Protein AF-P22867-F1 (afdb_monomer_lite)

pLDDT: mean 80.29, std 20.43, range [36.72, 98.44]

Structure (mmCIF, N/CA/C/O backbone):
data_AF-P22867-F1
#
_entry.id   AF-P22867-F1
#
loop_
_atom_site.group_PDB
_atom_site.id
_atom_site.type_symbol
_atom_site.label_atom_id
_atom_site.label_alt_id
_atom_site.label_comp_id
_atom_site.label_asym_id
_atom_site.label_entity_id
_atom_site.label_seq_id
_atom_site.pdbx_PDB_ins_code
_atom_site.Cartn_x
_atom_site.Cartn_y
_atom_site.Cartn_z
_atom_site.occupancy
_atom_site.B_iso_or_equiv
_atom_site.auth_seq_id
_atom_site.auth_comp_id
_atom_site.auth_asym_id
_atom_site.auth_atom_id
_atom_site.pdbx_PDB_model_num
ATOM 1 N N . MET A 1 1 ? -8.503 -13.157 -47.120 1.00 51.03 1 MET A N 1
ATOM 2 C CA . MET A 1 1 ? -9.250 -13.473 -45.890 1.00 51.03 1 MET A CA 1
ATOM 3 C C . MET A 1 1 ? -8.466 -14.582 -45.209 1.00 51.03 1 MET A C 1
ATOM 5 O O . MET A 1 1 ? -8.549 -15.716 -45.646 1.00 51.03 1 MET A O 1
ATOM 9 N N . VAL A 1 2 ? -7.555 -14.233 -44.301 1.00 47.50 2 VAL A N 1
ATOM 10 C CA . VAL A 1 2 ? -6.828 -15.224 -43.493 1.00 47.50 2 VAL A CA 1
ATOM 11 C C . VAL A 1 2 ? -7.615 -15.352 -42.201 1.00 47.50 2 VAL A C 1
ATOM 13 O O . VAL A 1 2 ? -7.573 -14.454 -41.365 1.00 47.50 2 VAL A O 1
ATOM 16 N N . GLU A 1 3 ? -8.408 -16.414 -42.094 1.00 47.44 3 GLU A N 1
ATOM 17 C CA . GLU A 1 3 ? -8.980 -16.836 -40.821 1.00 47.44 3 GLU A CA 1
ATOM 18 C C . GLU A 1 3 ? -7.817 -17.301 -39.948 1.00 47.44 3 GLU A C 1
ATOM 20 O O . GLU A 1 3 ? -7.289 -18.401 -40.109 1.00 47.44 3 GLU A O 1
ATOM 25 N N . SER A 1 4 ? -7.357 -16.426 -39.054 1.00 57.97 4 SER A N 1
ATOM 26 C CA . SER A 1 4 ? -6.497 -16.849 -37.961 1.00 57.97 4 SER A CA 1
ATOM 27 C C . SER A 1 4 ? -7.346 -17.730 -37.053 1.00 57.97 4 SER A C 1
ATOM 29 O O . SER A 1 4 ? -8.138 -17.229 -36.253 1.00 57.97 4 SER A O 1
ATOM 31 N N . ALA A 1 5 ? -7.223 -19.043 -37.223 1.00 54.38 5 ALA A N 1
ATOM 32 C CA . ALA A 1 5 ? -7.777 -20.008 -36.296 1.00 54.38 5 ALA A CA 1
ATOM 33 C C . ALA A 1 5 ? -7.202 -19.703 -34.907 1.00 54.38 5 ALA A C 1
ATOM 35 O O . ALA A 1 5 ? -6.014 -19.908 -34.657 1.00 54.38 5 ALA A O 1
ATOM 36 N N . PHE A 1 6 ? -8.038 -19.156 -34.025 1.00 56.09 6 PHE A N 1
ATOM 37 C CA . PHE A 1 6 ? -7.765 -19.088 -32.598 1.00 56.09 6 PHE A CA 1
ATOM 38 C C . PHE A 1 6 ? -7.650 -20.535 -32.124 1.00 56.09 6 PHE A C 1
ATOM 40 O O . PHE A 1 6 ? -8.662 -21.204 -31.927 1.00 56.09 6 PHE A O 1
ATOM 47 N N . GLN A 1 7 ? -6.427 -21.063 -32.061 1.00 57.62 7 GLN A N 1
ATOM 48 C CA . GLN A 1 7 ? -6.216 -22.374 -31.470 1.00 57.62 7 GLN A CA 1
ATOM 49 C C . GLN A 1 7 ? -6.523 -22.234 -29.977 1.00 57.62 7 GLN A C 1
ATOM 51 O O . GLN A 1 7 ? -5.859 -21.436 -29.310 1.00 57.62 7 GLN A O 1
ATOM 56 N N . PRO A 1 8 ? -7.542 -22.934 -29.448 1.00 48.91 8 PRO A N 1
ATOM 57 C CA . PRO A 1 8 ? -7.759 -22.952 -28.016 1.00 48.91 8 PRO A CA 1
ATOM 58 C C . PRO A 1 8 ? -6.512 -23.556 -27.373 1.00 48.91 8 PRO A C 1
ATOM 60 O O . PRO A 1 8 ? -6.012 -24.590 -27.820 1.00 48.91 8 PRO A O 1
ATOM 63 N N . PHE A 1 9 ? -5.987 -22.855 -26.372 1.00 49.31 9 PHE A N 1
ATOM 64 C CA . PHE A 1 9 ? -4.809 -23.251 -25.615 1.00 49.31 9 PHE A CA 1
ATOM 65 C C . PHE A 1 9 ? -5.045 -24.669 -25.077 1.00 49.31 9 PHE A C 1
ATOM 67 O O . PHE A 1 9 ? -5.890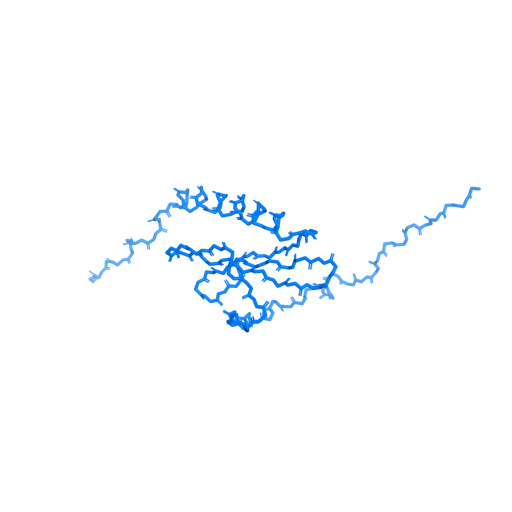 -24.864 -24.209 1.00 49.31 9 PHE A O 1
ATOM 74 N N . SER A 1 10 ? -4.350 -25.666 -25.627 1.00 59.62 10 SER A N 1
ATOM 75 C CA . SER A 1 10 ? -4.470 -27.074 -25.228 1.00 59.62 10 SER A CA 1
ATOM 76 C C . SER A 1 10 ? -3.683 -27.373 -23.948 1.00 59.62 10 SER A C 1
ATOM 78 O O . SER A 1 10 ? -3.096 -28.444 -23.832 1.00 59.62 10 SER A O 1
ATOM 80 N N . GLY A 1 11 ? -3.588 -26.398 -23.043 1.00 56.12 11 GLY A N 1
ATOM 81 C CA . GLY A 1 11 ? -3.030 -26.621 -21.716 1.00 56.12 11 GLY A CA 1
ATOM 82 C C . GLY A 1 11 ? -4.094 -27.309 -20.879 1.00 56.12 11 GLY A C 1
ATOM 83 O O . GLY A 1 11 ? -5.228 -26.821 -20.821 1.00 56.12 11 GLY A O 1
ATOM 84 N N . ASP A 1 12 ? -3.748 -28.445 -20.282 1.00 60.88 12 ASP A N 1
ATOM 85 C CA . ASP A 1 12 ? -4.619 -29.136 -19.342 1.00 60.88 12 ASP A CA 1
ATOM 86 C C . ASP A 1 12 ? -5.044 -28.145 -18.253 1.00 60.88 12 ASP A C 1
ATOM 88 O O . ASP A 1 12 ? -4.230 -27.370 -17.748 1.00 60.88 12 ASP A O 1
ATOM 92 N N . ALA A 1 13 ? -6.332 -28.124 -17.901 1.00 60.94 13 ALA A N 1
ATOM 93 C CA . ALA A 1 13 ? -6.846 -27.217 -16.870 1.00 60.94 13 ALA A CA 1
ATOM 94 C C . ALA A 1 13 ? -6.061 -27.353 -15.551 1.00 60.94 13 ALA A C 1
ATOM 96 O O . ALA A 1 13 ? -5.909 -26.370 -14.831 1.00 60.94 13 ALA A O 1
ATOM 97 N N . ASP A 1 14 ? -5.502 -28.541 -15.303 1.00 58.75 14 ASP A N 1
ATOM 98 C CA . ASP A 1 14 ? -4.661 -28.876 -14.156 1.00 58.75 14 ASP A CA 1
ATOM 99 C C . ASP A 1 14 ? -3.272 -28.206 -14.182 1.00 58.75 14 ASP A C 1
ATOM 101 O O . ASP A 1 14 ? -2.708 -27.976 -13.116 1.00 58.75 14 ASP A O 1
ATOM 105 N N . GLU A 1 15 ? -2.729 -27.810 -15.346 1.00 56.66 15 GLU A N 1
ATOM 106 C CA . GLU A 1 15 ? -1.455 -27.063 -15.421 1.00 56.66 15 GLU A CA 1
ATOM 107 C C . GLU A 1 15 ? -1.579 -25.627 -14.889 1.00 56.66 15 GLU A C 1
ATOM 109 O O . GLU A 1 15 ? -0.578 -25.011 -14.523 1.00 56.66 15 GLU A O 1
ATOM 114 N N . TRP A 1 16 ? -2.799 -25.085 -14.816 1.00 60.94 16 TRP A N 1
ATOM 115 C CA . TRP A 1 16 ? -3.048 -23.721 -14.338 1.00 60.94 16 TRP A CA 1
ATOM 116 C C . TRP A 1 16 ? -3.329 -23.638 -12.837 1.00 60.94 16 TRP A C 1
ATOM 118 O O . TRP A 1 16 ? -3.348 -22.539 -12.280 1.00 60.94 16 TRP A O 1
ATOM 128 N N . PHE A 1 17 ? -3.528 -24.774 -12.168 1.00 59.25 17 PHE A N 1
ATOM 129 C CA . PHE A 1 17 ? -3.702 -24.824 -10.721 1.00 59.25 17 PHE A CA 1
ATOM 130 C C . PHE A 1 17 ? -2.340 -24.962 -10.039 1.00 59.25 17 PHE A C 1
ATOM 132 O O . PHE A 1 17 ? -2.003 -25.999 -9.474 1.00 59.25 17 PHE A O 1
ATOM 139 N N . GLU A 1 18 ? -1.544 -23.891 -10.058 1.00 60.91 18 GLU A N 1
ATOM 140 C CA . GLU A 1 18 ? -0.473 -23.768 -9.070 1.00 60.91 18 GLU A CA 1
ATOM 141 C C . GLU A 1 18 ? -1.159 -23.678 -7.697 1.00 60.91 18 GLU A C 1
ATOM 143 O O . GLU A 1 18 ? -1.904 -22.730 -7.429 1.00 60.91 18 GLU A O 1
ATOM 148 N N . GLU A 1 19 ? -0.976 -24.694 -6.842 1.00 64.75 19 GLU A N 1
ATOM 149 C CA . GLU A 1 19 ? -1.449 -24.626 -5.459 1.00 64.75 19 GLU A CA 1
ATOM 150 C C . GLU A 1 19 ? -0.951 -23.307 -4.853 1.00 64.75 19 GLU A C 1
ATOM 152 O O . GLU A 1 19 ? 0.233 -22.979 -5.012 1.00 64.75 19 GLU A O 1
ATOM 157 N N . PRO A 1 20 ? -1.813 -22.515 -4.185 1.00 60.75 20 PRO A N 1
ATOM 158 C CA . PRO A 1 20 ? -1.379 -21.256 -3.613 1.00 60.75 20 PRO A CA 1
ATOM 159 C C . PRO A 1 20 ? -0.273 -21.573 -2.616 1.00 60.75 20 PRO A C 1
ATOM 161 O O . PRO A 1 20 ? -0.536 -22.130 -1.546 1.00 60.75 20 PRO A O 1
ATOM 164 N N . ARG A 1 21 ? 0.976 -21.241 -2.980 1.00 61.25 21 ARG A N 1
ATOM 165 C CA . ARG A 1 21 ? 2.111 -21.365 -2.066 1.00 61.25 21 ARG A CA 1
ATOM 166 C C . ARG A 1 21 ? 1.677 -20.766 -0.732 1.00 61.25 21 ARG A C 1
ATOM 168 O O . ARG A 1 21 ? 1.096 -19.675 -0.761 1.00 61.25 21 ARG A O 1
ATOM 175 N N . PRO A 1 22 ? 1.933 -21.436 0.409 1.00 59.44 22 PRO A N 1
ATOM 176 C CA . PRO A 1 22 ? 1.631 -20.858 1.708 1.00 59.44 22 PRO A CA 1
ATOM 177 C C . PRO A 1 22 ? 2.261 -19.470 1.728 1.00 59.44 22 PRO A C 1
ATOM 179 O O . PRO A 1 22 ? 3.483 -19.342 1.624 1.00 59.44 22 PRO A O 1
ATOM 182 N N . GLN A 1 23 ? 1.414 -18.436 1.710 1.00 65.75 23 GLN A N 1
ATOM 183 C CA . GLN A 1 23 ? 1.888 -17.075 1.518 1.00 65.75 23 GLN A CA 1
ATOM 184 C C . GLN A 1 23 ? 2.756 -16.750 2.725 1.00 65.75 23 GLN A C 1
ATOM 186 O O . GLN A 1 23 ? 2.260 -16.684 3.852 1.00 65.75 23 GLN A O 1
ATOM 191 N N . ALA A 1 24 ? 4.063 -16.619 2.494 1.00 75.94 24 ALA A N 1
ATOM 192 C CA . ALA A 1 24 ? 4.971 -16.118 3.507 1.00 75.94 24 ALA A CA 1
ATOM 193 C C . ALA A 1 24 ? 4.415 -14.789 4.031 1.00 75.94 24 ALA A C 1
ATOM 195 O O . ALA A 1 24 ? 3.853 -14.006 3.258 1.00 75.94 24 ALA A O 1
ATOM 196 N N . GLY A 1 25 ? 4.557 -14.554 5.337 1.00 88.00 25 GLY A N 1
ATOM 197 C CA . GLY A 1 25 ? 4.141 -13.292 5.933 1.00 88.00 25 GLY A CA 1
ATOM 198 C C . GLY A 1 25 ? 4.750 -12.116 5.169 1.00 88.00 25 GLY A C 1
ATOM 199 O O . GLY A 1 25 ? 5.923 -12.137 4.784 1.00 88.00 25 GLY A O 1
ATOM 200 N N . PHE A 1 26 ? 3.941 -11.102 4.908 1.00 92.31 26 PHE A N 1
ATOM 201 C CA . PHE A 1 26 ? 4.386 -9.853 4.335 1.00 92.31 26 PHE A CA 1
ATOM 202 C C . PHE A 1 26 ? 5.023 -8.993 5.419 1.00 92.31 26 PHE A C 1
ATOM 204 O O . PHE A 1 26 ? 4.346 -8.442 6.289 1.00 92.31 26 PHE A O 1
ATOM 211 N N . PHE A 1 27 ? 6.336 -8.827 5.297 1.00 91.44 27 PHE A N 1
ATOM 212 C CA . PHE A 1 27 ? 7.126 -7.902 6.093 1.00 91.44 27 PHE A CA 1
ATOM 213 C C . PHE A 1 27 ? 7.697 -6.831 5.155 1.00 91.44 27 PHE A C 1
ATOM 215 O O . PHE A 1 27 ? 8.553 -7.152 4.324 1.00 91.44 27 PHE A O 1
ATOM 222 N N . PRO A 1 28 ? 7.229 -5.572 5.228 1.00 90.31 28 PRO A N 1
ATOM 223 C CA . PRO A 1 28 ? 7.726 -4.519 4.351 1.00 90.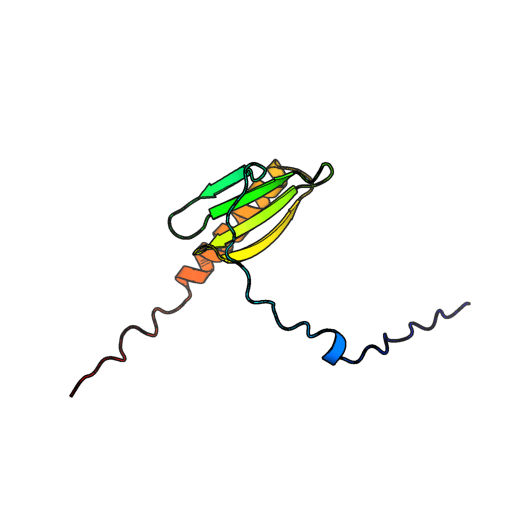31 28 PRO A CA 1
ATOM 224 C C . PRO A 1 28 ? 9.217 -4.267 4.617 1.00 90.31 28 PRO A C 1
ATOM 226 O O . PRO A 1 28 ? 9.620 -3.978 5.743 1.00 90.31 28 PRO A O 1
ATOM 229 N N . SER A 1 29 ? 10.039 -4.368 3.570 1.00 91.75 29 SER A N 1
ATOM 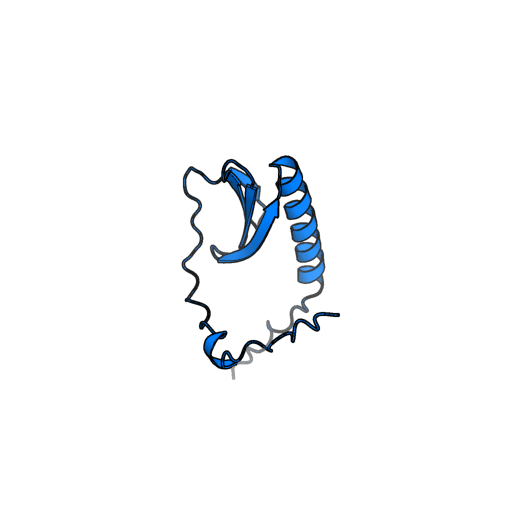230 C CA . SER A 1 29 ? 11.429 -3.896 3.578 1.00 91.75 29 SER A CA 1
ATOM 231 C C . SER A 1 29 ? 11.506 -2.369 3.413 1.00 91.75 29 SER A C 1
ATOM 233 O O . SER A 1 29 ? 10.489 -1.705 3.219 1.00 91.75 29 SER A O 1
ATOM 235 N N . ALA A 1 30 ? 12.716 -1.802 3.457 1.00 91.25 30 ALA A N 1
ATOM 236 C CA . ALA A 1 30 ? 12.943 -0.353 3.381 1.00 91.25 30 ALA A CA 1
ATOM 237 C C . ALA A 1 30 ? 12.410 0.324 2.099 1.00 91.25 30 ALA A C 1
ATOM 239 O O . ALA A 1 30 ? 12.126 1.518 2.127 1.00 91.25 30 ALA A O 1
ATOM 240 N N . ASP A 1 31 ? 12.232 -0.423 1.005 1.00 94.81 31 ASP A N 1
ATOM 241 C CA . ASP A 1 31 ? 11.740 0.116 -0.276 1.00 94.81 31 ASP A CA 1
ATOM 242 C C . ASP A 1 31 ? 10.211 0.291 -0.316 1.00 94.81 31 ASP A C 1
ATOM 244 O O . ASP A 1 31 ? 9.656 0.733 -1.324 1.00 94.81 31 ASP A O 1
ATOM 248 N N . TRP A 1 32 ? 9.503 -0.130 0.734 1.00 97.19 32 TRP A N 1
ATOM 249 C CA . TRP A 1 32 ? 8.053 -0.011 0.816 1.00 97.19 32 TRP A CA 1
ATOM 250 C C . TRP A 1 32 ? 7.652 1.275 1.538 1.00 97.19 32 TRP A C 1
ATOM 252 O O . TRP A 1 32 ? 7.921 1.473 2.722 1.00 97.19 32 TRP A O 1
ATOM 262 N N . HIS A 1 33 ? 6.912 2.123 0.835 1.00 96.31 33 HIS A N 1
ATOM 263 C CA . HIS A 1 33 ? 6.289 3.321 1.371 1.00 96.31 33 HIS A CA 1
ATOM 264 C C . HIS A 1 33 ? 4.963 2.971 2.037 1.00 96.31 33 HIS A C 1
ATOM 266 O O . HIS A 1 33 ? 4.073 2.406 1.402 1.00 96.31 33 HIS A O 1
ATOM 272 N N . LEU A 1 34 ? 4.791 3.347 3.303 1.00 97.62 34 LEU A N 1
ATOM 273 C CA . LEU A 1 34 ? 3.493 3.249 3.963 1.00 97.62 34 LEU A CA 1
ATOM 274 C C . LEU A 1 34 ? 2.532 4.284 3.360 1.00 97.62 34 LEU A C 1
ATOM 276 O O . LEU A 1 34 ? 2.779 5.485 3.454 1.00 97.62 34 LEU A O 1
ATOM 280 N N . LEU A 1 35 ? 1.430 3.822 2.770 1.00 97.31 35 LEU A N 1
ATOM 281 C CA . LEU A 1 35 ? 0.383 4.691 2.225 1.00 97.31 35 LEU A CA 1
ATOM 282 C C . LEU A 1 35 ? -0.694 5.006 3.263 1.00 97.31 35 LEU A C 1
ATOM 284 O O . LEU A 1 35 ? -1.150 6.142 3.366 1.00 97.31 35 LEU A O 1
ATOM 288 N N . LYS A 1 36 ? -1.133 3.985 4.007 1.00 95.25 36 LYS A N 1
ATOM 289 C CA . LYS A 1 36 ? -2.191 4.095 5.017 1.00 95.25 36 LYS A CA 1
ATOM 290 C C . LYS A 1 36 ? -2.074 2.958 6.027 1.00 95.25 36 LYS A C 1
ATOM 292 O O . LYS A 1 36 ? -1.663 1.859 5.669 1.00 95.25 36 LYS A O 1
ATOM 297 N N . ARG A 1 37 ? -2.454 3.207 7.278 1.00 94.62 37 ARG A N 1
ATOM 298 C CA . ARG A 1 37 ? -2.578 2.184 8.321 1.00 94.62 37 ARG A CA 1
ATOM 299 C C . ARG A 1 37 ? -3.750 2.518 9.230 1.00 94.62 37 ARG A C 1
ATOM 301 O O . ARG A 1 37 ? -3.882 3.669 9.637 1.00 94.62 37 ARG A O 1
ATOM 308 N N . ASP A 1 38 ? -4.557 1.518 9.541 1.00 91.94 38 ASP A N 1
ATOM 309 C CA . ASP A 1 38 ? -5.560 1.546 10.601 1.00 91.94 38 ASP A CA 1
ATOM 310 C C . ASP A 1 38 ? -5.382 0.327 11.530 1.00 91.94 38 ASP A C 1
ATOM 312 O O . ASP A 1 38 ? -4.312 -0.291 11.556 1.00 91.94 38 ASP A O 1
ATOM 316 N N . GLU A 1 39 ? -6.390 0.030 12.352 1.00 90.94 39 GLU A N 1
ATOM 317 C CA . GLU A 1 39 ? -6.357 -1.071 13.322 1.00 90.94 39 GLU A CA 1
ATOM 318 C C . GLU A 1 39 ? -6.350 -2.461 12.667 1.00 90.94 39 GLU A C 1
ATOM 320 O O . GLU A 1 39 ? -5.844 -3.410 13.259 1.00 90.94 39 GLU A O 1
ATOM 325 N N . THR A 1 40 ? -6.898 -2.591 11.456 1.00 94.00 40 THR A N 1
ATOM 326 C CA . THR A 1 40 ? -7.096 -3.878 10.768 1.00 94.00 40 THR A CA 1
ATOM 327 C C . THR A 1 40 ? -6.183 -4.025 9.553 1.00 94.00 40 THR A C 1
ATOM 329 O O . THR A 1 40 ? -5.640 -5.103 9.305 1.00 94.00 40 THR A O 1
ATOM 332 N N . TYR A 1 41 ? -5.993 -2.943 8.801 1.00 96.56 41 TYR A N 1
ATOM 333 C CA . TYR A 1 41 ? -5.322 -2.932 7.513 1.00 96.56 41 TYR A CA 1
ATOM 334 C C . TYR A 1 41 ? -4.119 -1.989 7.502 1.00 96.56 41 TYR A C 1
ATOM 336 O O . TYR A 1 41 ? -4.144 -0.868 8.013 1.00 96.56 41 TYR A O 1
ATOM 344 N N . ALA A 1 42 ? -3.062 -2.419 6.823 1.00 97.06 42 ALA A N 1
ATOM 345 C CA . ALA A 1 42 ? -1.947 -1.572 6.430 1.00 97.06 42 ALA A CA 1
ATOM 346 C C . ALA A 1 42 ? -1.756 -1.664 4.917 1.00 97.06 42 ALA A C 1
ATOM 348 O O . ALA A 1 42 ? -1.828 -2.744 4.341 1.00 97.06 42 ALA A O 1
ATOM 349 N N . ALA A 1 43 ? -1.514 -0.535 4.266 1.00 98.12 43 ALA A N 1
ATOM 350 C CA . ALA A 1 43 ? -1.280 -0.470 2.837 1.00 98.12 43 ALA A CA 1
ATOM 351 C C . ALA A 1 43 ? 0.096 0.118 2.550 1.00 98.12 43 ALA A C 1
ATOM 353 O O . ALA A 1 43 ? 0.456 1.175 3.076 1.00 98.12 43 ALA A O 1
ATOM 354 N N . TYR A 1 44 ? 0.835 -0.556 1.680 1.00 98.44 44 TYR A N 1
ATOM 355 C CA . TYR A 1 44 ? 2.190 -0.193 1.295 1.00 98.44 44 TYR A CA 1
ATOM 356 C C . TYR A 1 44 ? 2.285 -0.073 -0.217 1.00 98.44 44 TYR A C 1
ATOM 358 O O . TYR A 1 44 ? 1.560 -0.762 -0.934 1.00 98.44 44 TYR A O 1
ATOM 366 N N . ALA A 1 45 ? 3.196 0.760 -0.708 1.00 98.25 45 ALA A N 1
ATOM 367 C CA . ALA A 1 45 ? 3.539 0.806 -2.117 1.00 98.25 45 ALA A CA 1
ATOM 368 C C . ALA A 1 45 ? 5.046 0.831 -2.344 1.00 98.25 45 ALA A C 1
ATOM 370 O O . ALA A 1 45 ? 5.788 1.413 -1.561 1.00 98.25 45 ALA A O 1
ATOM 371 N N . LYS A 1 46 ? 5.484 0.197 -3.424 1.00 98.12 46 LYS A N 1
ATOM 372 C CA . LYS A 1 46 ? 6.872 0.145 -3.863 1.00 98.12 46 LYS A CA 1
ATOM 373 C C . LYS A 1 46 ? 6.973 0.751 -5.256 1.00 98.12 46 LYS A C 1
ATOM 375 O O . LYS A 1 46 ? 6.168 0.418 -6.132 1.00 98.12 46 LYS A O 1
ATOM 380 N N . ASP A 1 47 ? 7.961 1.618 -5.431 1.00 97.69 47 ASP A N 1
ATOM 381 C CA . ASP A 1 47 ? 8.334 2.139 -6.739 1.00 97.69 47 ASP A CA 1
ATOM 382 C C . ASP A 1 47 ? 9.018 1.032 -7.556 1.00 97.69 47 ASP A C 1
ATOM 384 O O . ASP A 1 47 ? 9.926 0.353 -7.068 1.00 97.69 47 ASP A O 1
ATOM 388 N N . LEU A 1 48 ? 8.528 0.813 -8.773 1.00 96.69 48 LEU A N 1
ATOM 389 C CA . LEU A 1 48 ? 9.091 -0.103 -9.766 1.00 96.69 48 LEU A CA 1
ATOM 390 C C . LEU A 1 48 ? 9.649 0.673 -10.974 1.00 96.69 48 LEU A C 1
ATOM 392 O O . LEU A 1 48 ? 9.664 0.145 -12.082 1.00 96.69 48 LEU A O 1
ATOM 396 N N . ASP A 1 49 ? 10.043 1.933 -10.775 1.00 94.69 49 ASP A N 1
ATOM 397 C CA . ASP A 1 49 ? 10.572 2.912 -11.739 1.00 94.69 49 ASP A CA 1
ATOM 398 C C . ASP A 1 49 ? 9.554 3.444 -12.761 1.00 94.69 49 ASP A C 1
ATOM 400 O O . ASP A 1 49 ? 9.500 4.642 -13.036 1.00 94.69 49 ASP A O 1
ATOM 404 N N . PHE A 1 50 ? 8.734 2.572 -13.349 1.00 94.50 50 PHE A N 1
ATOM 405 C CA . PHE A 1 50 ? 7.730 2.946 -14.358 1.00 94.50 50 PHE A CA 1
ATOM 406 C C . PHE A 1 50 ? 6.290 2.868 -13.841 1.00 94.50 50 PHE A C 1
ATOM 408 O O . PHE A 1 50 ? 5.353 3.304 -14.513 1.00 94.50 50 PHE A O 1
ATOM 415 N N . MET A 1 51 ? 6.100 2.275 -12.664 1.00 97.56 51 MET A N 1
ATOM 416 C CA . MET A 1 51 ? 4.804 2.084 -12.032 1.00 97.56 51 MET A CA 1
ATOM 417 C C . MET A 1 51 ? 4.966 1.835 -10.534 1.00 97.56 51 MET A C 1
ATOM 419 O O . MET A 1 51 ? 6.052 1.551 -10.042 1.00 97.56 51 MET A O 1
ATOM 423 N N . TRP A 1 52 ? 3.850 1.870 -9.821 1.00 98.12 52 TRP A N 1
ATOM 424 C CA . TRP A 1 52 ? 3.781 1.627 -8.390 1.00 98.12 52 TRP A CA 1
ATOM 425 C C . TRP A 1 52 ? 3.007 0.347 -8.122 1.00 98.12 52 TRP A C 1
ATOM 427 O O . TRP A 1 52 ? 1.827 0.252 -8.471 1.00 98.12 52 TRP A O 1
ATOM 437 N N . ARG A 1 53 ? 3.652 -0.624 -7.473 1.00 98.12 53 ARG A N 1
ATOM 438 C CA . ARG A 1 53 ? 2.956 -1.781 -6.900 1.00 98.12 53 ARG A CA 1
ATOM 439 C C . ARG A 1 53 ? 2.466 -1.405 -5.518 1.00 98.12 53 ARG A C 1
ATOM 441 O O . ARG A 1 53 ? 3.256 -0.928 -4.712 1.00 98.12 53 ARG A O 1
ATOM 448 N N . TRP A 1 54 ? 1.204 -1.669 -5.220 1.00 98.19 54 TRP A N 1
ATOM 449 C CA . TRP A 1 54 ? 0.656 -1.523 -3.879 1.00 98.19 54 TRP A CA 1
ATOM 450 C C . TRP A 1 54 ? 0.105 -2.850 -3.365 1.00 98.19 54 TRP A C 1
ATOM 452 O O . TRP A 1 54 ? -0.356 -3.699 -4.128 1.00 98.19 54 TRP A O 1
ATOM 462 N N . VAL A 1 55 ? 0.171 -3.026 -2.050 1.00 97.94 55 VAL A N 1
ATOM 463 C CA . VAL A 1 55 ? -0.372 -4.181 -1.333 1.00 97.94 55 VAL A CA 1
ATOM 464 C C . VAL A 1 55 ? -1.152 -3.697 -0.122 1.00 97.94 55 VAL A C 1
ATOM 466 O O . VAL A 1 55 ? -0.768 -2.720 0.523 1.00 97.94 55 VAL A O 1
ATOM 469 N N . ILE A 1 56 ? -2.245 -4.382 0.185 1.00 97.56 56 ILE A N 1
ATOM 470 C CA . ILE A 1 56 ? -3.016 -4.229 1.415 1.00 97.56 56 ILE A CA 1
ATOM 471 C C . ILE A 1 56 ? -2.797 -5.490 2.236 1.00 97.56 56 ILE A C 1
ATOM 473 O O . ILE A 1 56 ? -2.913 -6.606 1.730 1.00 97.56 56 ILE A O 1
ATOM 477 N N . VAL A 1 57 ? -2.470 -5.291 3.504 1.00 96.50 57 VAL A N 1
ATOM 478 C CA . VAL A 1 57 ? -2.020 -6.317 4.432 1.00 96.50 57 VAL A CA 1
ATOM 479 C C . VAL A 1 57 ? -2.940 -6.322 5.642 1.00 96.50 57 VAL A C 1
ATOM 481 O O . VAL A 1 57 ? -3.216 -5.264 6.208 1.00 96.50 57 VAL A O 1
ATOM 484 N N . ARG A 1 58 ? -3.372 -7.511 6.057 1.00 94.81 58 ARG A N 1
ATOM 485 C CA . ARG A 1 58 ? -4.066 -7.771 7.321 1.00 94.81 58 ARG A CA 1
ATOM 486 C C . ARG A 1 58 ? -3.366 -8.933 8.011 1.00 94.81 58 ARG A C 1
ATOM 488 O O . ARG A 1 58 ? -3.145 -9.953 7.371 1.00 94.81 58 ARG A O 1
ATOM 495 N N . GLU A 1 59 ? -3.018 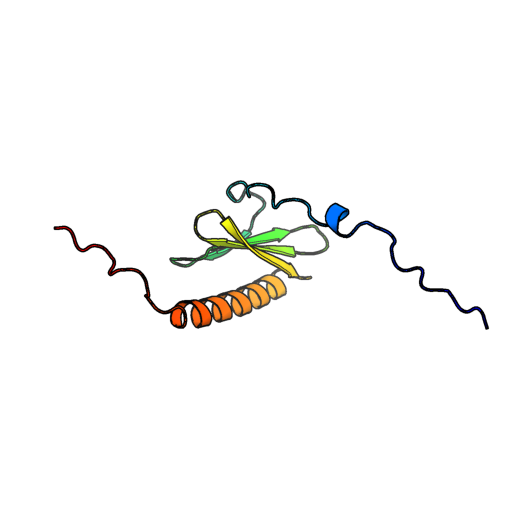-8.780 9.289 1.00 92.81 59 GLU A N 1
ATOM 496 C CA . GLU A 1 59 ? -2.343 -9.837 10.071 1.00 92.81 59 GLU A CA 1
ATOM 497 C C . GLU A 1 59 ? -1.117 -10.419 9.337 1.00 92.81 59 GLU A C 1
ATOM 499 O O . GLU A 1 59 ? -0.976 -11.628 9.187 1.00 92.81 59 GLU A O 1
ATOM 504 N N . GLU A 1 60 ? -0.261 -9.537 8.804 1.00 92.25 60 GLU A N 1
ATOM 505 C CA . GLU A 1 60 ? 0.939 -9.914 8.035 1.00 92.25 60 GLU A CA 1
ATOM 506 C C . GLU A 1 60 ? 0.643 -10.720 6.757 1.00 92.25 60 GLU A C 1
ATOM 508 O O . GLU A 1 60 ? 1.550 -11.283 6.161 1.00 92.25 60 GLU A O 1
ATOM 513 N N . ARG A 1 61 ? -0.601 -10.775 6.275 1.00 94.44 61 ARG A N 1
ATOM 514 C CA . ARG A 1 61 ? -0.961 -11.426 5.008 1.00 94.44 61 ARG A CA 1
ATOM 515 C C . ARG A 1 61 ? -1.425 -10.404 3.991 1.00 94.44 61 ARG A C 1
ATOM 517 O O . ARG A 1 61 ? -2.209 -9.516 4.322 1.00 94.44 61 ARG A O 1
ATOM 524 N N . ILE A 1 62 ? -0.974 -10.543 2.746 1.00 94.69 62 ILE A N 1
ATOM 525 C CA . ILE A 1 62 ? -1.494 -9.740 1.637 1.00 94.69 62 ILE A CA 1
ATOM 526 C C . ILE A 1 62 ? -2.930 -10.196 1.368 1.00 94.69 62 ILE A C 1
ATOM 528 O O . ILE A 1 62 ? -3.167 -11.355 1.040 1.00 94.69 62 ILE A O 1
ATOM 532 N N . VAL A 1 63 ? -3.887 -9.282 1.512 1.00 95.00 63 VAL A N 1
ATOM 533 C CA . VAL A 1 63 ? -5.309 -9.535 1.219 1.00 95.00 63 VAL A CA 1
ATOM 534 C C . VAL A 1 63 ? -5.727 -8.985 -0.138 1.00 95.00 63 VAL A C 1
ATOM 536 O O . VAL A 1 63 ? -6.691 -9.457 -0.727 1.00 95.00 63 VAL A O 1
ATOM 539 N N . GLN A 1 64 ? -5.002 -7.990 -0.642 1.00 95.94 64 GLN A N 1
ATOM 540 C CA . GLN A 1 64 ? -5.190 -7.453 -1.979 1.00 95.94 64 GLN A CA 1
ATOM 541 C C . GLN A 1 64 ? -3.878 -6.859 -2.464 1.00 95.94 64 GLN A C 1
ATOM 543 O O . GLN A 1 64 ? -3.141 -6.233 -1.704 1.00 95.94 64 GLN A O 1
ATOM 548 N N . GLU A 1 65 ? -3.630 -6.988 -3.756 1.00 96.69 65 GLU A N 1
ATOM 549 C CA . GLU A 1 65 ? -2.551 -6.293 -4.434 1.00 96.69 65 GLU A CA 1
ATOM 550 C C . GLU A 1 65 ? -3.048 -5.625 -5.708 1.00 96.69 65 GLU A C 1
ATOM 552 O O . GLU A 1 65 ? -4.127 -5.932 -6.227 1.00 96.69 65 GLU A O 1
ATOM 557 N N . GLY A 1 66 ? -2.246 -4.694 -6.201 1.00 97.62 66 GLY A N 1
ATOM 558 C CA . GLY A 1 66 ? -2.477 -4.073 -7.482 1.00 97.62 66 GLY A CA 1
ATOM 559 C C . GLY A 1 66 ? -1.381 -3.092 -7.843 1.00 97.62 66 GLY A C 1
ATOM 560 O O . GLY A 1 66 ? -0.326 -3.010 -7.211 1.00 97.62 66 GLY A O 1
ATOM 561 N N . CYS A 1 67 ? -1.653 -2.356 -8.907 1.00 97.69 67 CYS A N 1
ATOM 562 C CA . CYS A 1 67 ? -0.674 -1.536 -9.584 1.00 97.69 67 CYS A CA 1
ATOM 563 C C . CYS A 1 67 ? -1.305 -0.220 -10.033 1.00 97.69 67 CYS A C 1
ATOM 565 O O . CYS A 1 67 ? -2.445 -0.211 -10.493 1.00 97.69 67 CYS A O 1
ATOM 567 N N . SER A 1 68 ? -0.565 0.884 -9.935 1.00 98.38 68 SER A N 1
ATOM 568 C CA . SER A 1 68 ? -0.976 2.177 -10.497 1.00 98.38 68 SER A CA 1
ATOM 569 C C . SER A 1 68 ? 0.198 2.885 -11.165 1.00 98.38 68 SER A C 1
ATOM 571 O O . SER A 1 68 ? 1.350 2.632 -10.837 1.00 98.38 68 SER A O 1
ATOM 573 N N . ILE A 1 69 ? -0.084 3.807 -12.087 1.00 97.94 69 ILE A N 1
ATOM 574 C CA . ILE A 1 69 ? 0.965 4.537 -12.820 1.00 97.94 69 ILE A CA 1
ATOM 575 C C . ILE A 1 69 ? 1.695 5.564 -11.942 1.00 97.94 69 ILE A C 1
ATOM 577 O O . ILE A 1 69 ? 2.875 5.818 -12.146 1.00 97.94 69 ILE A O 1
ATOM 581 N N . SER A 1 70 ? 1.028 6.141 -10.941 1.00 97.88 70 SER A N 1
ATOM 582 C CA . SER A 1 70 ? 1.638 7.109 -10.023 1.00 97.88 70 SER A CA 1
ATOM 583 C C . SER A 1 70 ? 1.380 6.757 -8.561 1.00 97.88 70 SER A C 1
ATOM 585 O O . SER A 1 70 ? 0.407 6.066 -8.232 1.00 97.88 70 SER A O 1
ATOM 587 N N . LEU A 1 71 ? 2.217 7.292 -7.668 1.00 98.00 71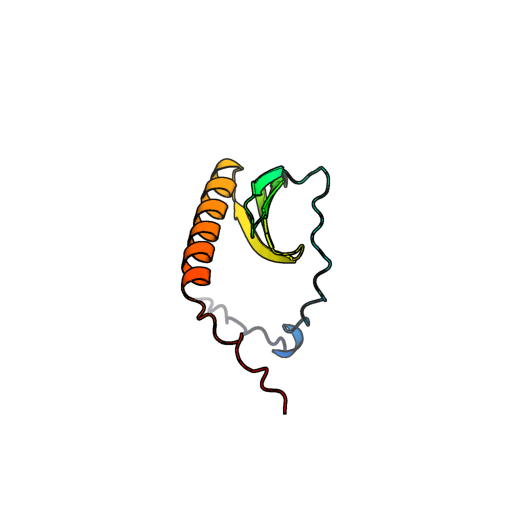 LEU A N 1
ATOM 588 C CA . LEU A 1 71 ? 2.012 7.209 -6.221 1.00 98.00 71 LEU A CA 1
ATOM 589 C C . LEU A 1 71 ? 0.640 7.772 -5.816 1.00 98.00 71 LEU A C 1
ATOM 591 O O . LEU A 1 71 ? -0.091 7.145 -5.054 1.00 98.00 71 LEU A O 1
ATOM 595 N N . GLU A 1 72 ? 0.242 8.911 -6.387 1.00 98.25 72 GLU A N 1
ATOM 596 C CA . GLU A 1 72 ? -1.073 9.510 -6.132 1.00 98.25 72 GLU A CA 1
ATOM 597 C C . GLU A 1 72 ? -2.220 8.580 -6.556 1.00 98.25 72 GLU A C 1
ATOM 599 O O . GLU A 1 72 ? -3.176 8.380 -5.802 1.00 98.25 72 GLU A O 1
ATOM 604 N N . SER A 1 73 ? -2.113 7.960 -7.736 1.00 98.19 73 SER A N 1
ATOM 605 C CA . SER A 1 73 ? -3.110 6.993 -8.208 1.00 98.19 73 SER A CA 1
ATOM 606 C C . SER A 1 73 ? -3.173 5.770 -7.292 1.00 98.19 73 SER A C 1
ATOM 608 O O . SER A 1 73 ? -4.265 5.286 -7.002 1.00 98.19 73 SER A O 1
ATOM 610 N N . SER A 1 74 ? -2.027 5.328 -6.764 1.00 98.31 74 SER A N 1
ATOM 611 C CA . SER A 1 74 ? -1.953 4.233 -5.788 1.00 98.31 74 SER A CA 1
ATOM 612 C C . SER A 1 74 ? -2.684 4.571 -4.495 1.00 98.31 74 SER A C 1
ATOM 614 O O . SER A 1 74 ? -3.473 3.763 -4.016 1.00 98.31 74 SER A O 1
ATOM 616 N N . ILE A 1 75 ? -2.501 5.782 -3.961 1.00 98.25 75 ILE A N 1
ATOM 617 C CA . ILE A 1 75 ? -3.211 6.244 -2.758 1.00 98.25 75 ILE A CA 1
ATOM 618 C C . ILE A 1 75 ? -4.728 6.255 -2.991 1.00 98.25 75 ILE A C 1
ATOM 620 O O . ILE A 1 75 ? -5.490 5.792 -2.137 1.00 98.25 75 ILE A O 1
ATOM 624 N N . ARG A 1 76 ? -5.182 6.745 -4.153 1.00 98.38 76 ARG A N 1
ATOM 625 C CA . ARG A 1 76 ? -6.611 6.779 -4.514 1.00 98.38 76 ARG A CA 1
ATOM 626 C C . ARG A 1 76 ? -7.195 5.371 -4.672 1.00 98.38 76 ARG A C 1
ATOM 628 O O . ARG A 1 76 ? -8.258 5.100 -4.116 1.00 98.38 76 ARG A O 1
ATOM 635 N N . ALA A 1 77 ? -6.493 4.480 -5.373 1.00 98.06 77 ALA A N 1
ATOM 636 C CA . ALA A 1 77 ? -6.893 3.087 -5.565 1.00 98.06 77 ALA A CA 1
ATOM 637 C C . ALA A 1 77 ? -6.992 2.340 -4.227 1.00 98.06 77 ALA A C 1
ATOM 639 O O . ALA A 1 77 ? -8.041 1.786 -3.906 1.00 98.06 77 ALA A O 1
ATOM 640 N N . VAL A 1 78 ? -5.947 2.410 -3.399 1.00 98.12 78 VAL A N 1
ATOM 641 C CA . VAL A 1 78 ? -5.924 1.807 -2.058 1.00 98.12 78 VAL A CA 1
ATOM 642 C C . VAL A 1 78 ? -7.053 2.347 -1.184 1.00 98.12 78 VAL A C 1
ATOM 644 O O . VAL A 1 78 ? -7.734 1.576 -0.516 1.00 98.12 78 VAL A O 1
ATOM 647 N N . THR A 1 79 ? -7.299 3.659 -1.205 1.00 97.25 79 THR A N 1
ATOM 648 C CA . THR A 1 79 ? -8.406 4.263 -0.447 1.00 97.25 79 THR A CA 1
ATOM 649 C C . THR A 1 79 ? -9.755 3.705 -0.889 1.00 97.25 79 THR A C 1
ATOM 651 O O . THR A 1 79 ? -10.588 3.384 -0.044 1.00 97.25 79 THR A O 1
ATOM 654 N N . HIS A 1 80 ? -9.968 3.551 -2.197 1.00 96.81 80 HIS A N 1
ATOM 655 C CA . HIS A 1 80 ? -11.194 2.966 -2.728 1.00 96.81 80 HIS A CA 1
ATOM 656 C C . HIS A 1 80 ? -11.387 1.514 -2.263 1.00 96.81 80 HIS A C 1
ATOM 658 O O . HIS A 1 80 ? -12.461 1.167 -1.774 1.00 96.81 80 HIS A O 1
ATOM 664 N N . VAL A 1 81 ? -10.336 0.691 -2.336 1.00 96.75 81 VAL A N 1
ATOM 665 C CA . VAL A 1 81 ? -10.380 -0.714 -1.900 1.00 96.75 81 VAL A CA 1
ATOM 666 C C . VAL A 1 81 ? -10.610 -0.834 -0.391 1.00 96.75 81 VAL A C 1
ATOM 668 O O . VAL A 1 81 ? -11.448 -1.619 0.042 1.00 96.75 81 VAL A O 1
ATOM 671 N N . LEU A 1 82 ? -9.928 -0.029 0.426 1.00 95.50 82 LEU A N 1
ATOM 672 C CA . LEU A 1 82 ? -10.126 -0.046 1.878 1.00 95.50 82 LEU A CA 1
ATOM 673 C C . LEU A 1 82 ? -11.546 0.372 2.270 1.00 95.50 82 LEU A C 1
ATOM 675 O O . LEU A 1 82 ? -12.118 -0.203 3.192 1.00 95.50 82 LEU A O 1
ATOM 679 N N . ASN A 1 83 ? -12.147 1.328 1.555 1.00 94.50 83 ASN A N 1
ATOM 680 C CA . ASN A 1 83 ? -13.550 1.681 1.772 1.00 94.50 83 ASN A CA 1
ATOM 681 C C . ASN A 1 83 ? -14.479 0.500 1.448 1.00 94.50 83 ASN A C 1
ATOM 683 O O . ASN A 1 83 ? -15.423 0.250 2.194 1.00 94.50 83 ASN A O 1
ATOM 687 N N . TYR A 1 84 ? -14.196 -0.253 0.380 1.00 94.00 84 TYR A N 1
ATOM 688 C CA . TYR A 1 84 ? -14.936 -1.472 0.049 1.00 94.00 84 TYR A CA 1
ATOM 689 C C . TYR A 1 84 ? -14.802 -2.548 1.140 1.00 94.00 84 TYR A C 1
ATOM 691 O O . TYR A 1 84 ? -15.807 -3.134 1.549 1.00 94.00 84 TYR A O 1
ATOM 699 N N . PHE A 1 85 ? -13.595 -2.770 1.671 1.00 91.19 85 PHE A N 1
ATOM 700 C CA . PHE A 1 85 ? -13.398 -3.692 2.794 1.00 91.19 85 PHE A CA 1
ATOM 701 C C . PHE A 1 85 ? -14.128 -3.230 4.053 1.00 91.19 85 PHE A C 1
ATOM 703 O O . PHE A 1 85 ? -14.850 -4.024 4.645 1.00 91.19 85 PHE A O 1
ATOM 710 N N . GLY A 1 86 ? -14.058 -1.946 4.410 1.00 89.75 86 GLY A N 1
ATOM 711 C CA . GLY A 1 86 ? -14.805 -1.407 5.549 1.00 89.75 86 GLY A CA 1
ATOM 712 C C . GLY A 1 86 ? -16.320 -1.623 5.439 1.00 89.75 86 GLY A C 1
ATOM 713 O O . GLY A 1 86 ? -16.968 -1.939 6.434 1.00 89.75 86 GLY A O 1
ATOM 714 N N . MET A 1 87 ? -16.888 -1.512 4.233 1.00 84.88 87 MET A N 1
ATOM 715 C CA . MET A 1 87 ? -18.304 -1.823 3.980 1.00 84.88 87 MET A CA 1
ATOM 716 C 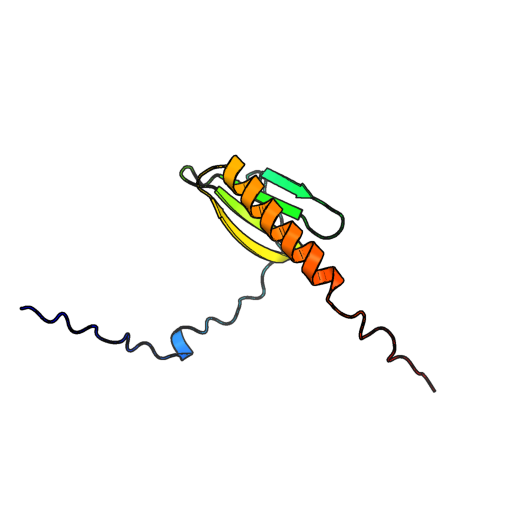C . MET A 1 87 ? -18.605 -3.327 4.053 1.00 84.88 87 MET A C 1
ATOM 718 O O . MET A 1 87 ? -19.683 -3.720 4.494 1.00 84.88 87 MET A O 1
ATOM 722 N N . THR A 1 88 ? -17.671 -4.169 3.607 1.00 82.31 88 THR A N 1
ATOM 723 C CA . THR A 1 88 ? -17.852 -5.628 3.552 1.00 82.31 88 THR A CA 1
ATOM 724 C C . THR A 1 88 ? -17.732 -6.268 4.935 1.00 82.31 88 THR A C 1
ATOM 726 O O . THR A 1 88 ? -18.538 -7.130 5.272 1.00 82.31 88 THR A O 1
ATOM 729 N N . GLU A 1 89 ? -16.803 -5.803 5.770 1.00 81.12 89 GLU A N 1
ATOM 730 C CA . GLU A 1 89 ? -16.630 -6.286 7.149 1.00 81.12 89 GLU A CA 1
ATOM 731 C C . GLU A 1 89 ? -17.845 -5.959 8.027 1.00 81.12 89 GLU A C 1
ATOM 733 O O . GLU A 1 89 ? -18.264 -6.774 8.840 1.00 81.12 89 GLU A O 1
ATOM 738 N N . GLN A 1 90 ? -18.495 -4.810 7.811 1.00 74.31 90 GLN A N 1
ATOM 739 C CA . GLN A 1 90 ? -19.762 -4.485 8.484 1.00 74.31 90 GLN A CA 1
ATOM 740 C C . GLN A 1 90 ? -20.911 -5.420 8.080 1.00 74.31 90 GLN A C 1
ATOM 742 O O . GLN A 1 90 ? -21.919 -5.497 8.782 1.00 74.31 90 GLN A O 1
ATOM 747 N N . ARG A 1 91 ? -20.784 -6.105 6.937 1.00 68.50 91 ARG A N 1
ATOM 748 C CA . ARG A 1 91 ? -21.798 -7.015 6.400 1.00 68.50 91 ARG A CA 1
ATOM 749 C C . ARG A 1 91 ? -21.547 -8.474 6.771 1.00 68.50 91 ARG A C 1
ATOM 751 O O . ARG A 1 91 ? -22.489 -9.260 6.680 1.00 68.50 91 ARG A O 1
ATOM 758 N N . ALA A 1 92 ? -20.333 -8.847 7.175 1.00 54.97 92 ALA A N 1
ATOM 759 C CA . ALA A 1 92 ? -20.073 -10.184 7.690 1.00 54.97 92 ALA A CA 1
ATOM 760 C C . ALA A 1 92 ? -20.883 -10.363 8.989 1.00 54.97 92 ALA A C 1
ATOM 762 O O . ALA A 1 92 ? -20.630 -9.645 9.961 1.00 54.97 92 ALA A O 1
ATOM 763 N N . PRO A 1 93 ? -21.894 -11.253 9.032 1.00 48.34 93 PRO A N 1
ATOM 764 C CA . PRO A 1 93 ? -22.595 -11.500 10.277 1.00 48.34 93 PRO A CA 1
ATOM 765 C C . PRO A 1 93 ? -21.585 -12.059 11.280 1.00 48.34 93 PRO A C 1
ATOM 767 O O . PRO A 1 93 ? -20.772 -12.919 10.945 1.00 48.34 93 PRO A O 1
ATOM 770 N N . ALA A 1 94 ? -21.645 -11.579 12.521 1.00 54.34 94 ALA A N 1
ATOM 771 C CA . ALA A 1 94 ? -20.913 -12.125 13.662 1.00 54.34 94 ALA A CA 1
ATOM 772 C C . ALA A 1 94 ? -21.421 -13.536 14.054 1.00 54.34 94 ALA A C 1
ATOM 774 O O . ALA A 1 94 ? -21.606 -13.843 15.230 1.00 54.34 94 ALA A O 1
ATOM 775 N N . GLU A 1 95 ? -21.681 -14.394 13.069 1.00 46.25 95 GLU A N 1
ATOM 776 C CA . GLU A 1 95 ? -22.065 -15.792 13.211 1.00 46.25 95 GLU A CA 1
ATOM 777 C C . GLU A 1 95 ? -20.799 -16.646 13.282 1.00 46.25 95 GLU A C 1
ATOM 779 O O . GLU A 1 95 ? -20.375 -17.233 12.296 1.00 46.25 95 GLU A O 1
ATOM 784 N N . ASP A 1 96 ? -20.156 -16.629 14.450 1.00 45.41 96 ASP A N 1
ATOM 785 C CA . ASP A 1 96 ? -19.709 -17.835 15.168 1.00 45.41 96 ASP A CA 1
ATOM 786 C C . ASP A 1 96 ? -18.982 -17.418 16.463 1.00 45.41 96 ASP A C 1
ATOM 788 O O . ASP A 1 96 ? -17.763 -17.500 16.606 1.00 45.41 96 ASP A O 1
ATOM 792 N N . ARG A 1 97 ? -19.731 -16.863 17.425 1.00 43.78 97 ARG A N 1
ATOM 793 C CA . ARG A 1 97 ? -19.261 -16.693 18.817 1.00 43.78 97 ARG A CA 1
ATOM 794 C C . ARG A 1 97 ? -20.152 -17.398 19.839 1.00 43.78 97 ARG A C 1
ATOM 796 O O . ARG A 1 97 ? -20.054 -17.131 21.032 1.00 43.78 97 ARG A O 1
ATOM 803 N N . THR A 1 98 ? -20.982 -18.340 19.396 1.00 44.41 98 THR A N 1
ATOM 804 C CA . THR A 1 98 ? -21.887 -19.085 20.284 1.00 44.41 98 THR A CA 1
ATOM 805 C C . THR A 1 98 ? -22.017 -20.534 19.833 1.00 44.41 98 THR A C 1
ATOM 807 O O . THR A 1 98 ? -23.056 -20.974 19.361 1.00 44.41 98 THR A O 1
ATOM 810 N N . GLY A 1 99 ? -20.929 -21.283 20.004 1.00 39.06 99 GLY A N 1
ATOM 811 C CA . GLY A 1 99 ? -20.913 -22.746 19.933 1.00 39.06 99 GLY A CA 1
ATOM 812 C C . GLY A 1 99 ? -20.200 -23.401 21.118 1.00 39.06 99 GLY A C 1
ATOM 813 O O . GLY A 1 99 ? -19.916 -24.590 21.085 1.00 39.06 99 GLY A O 1
ATOM 814 N N . GLY A 1 100 ? -19.886 -22.636 22.166 1.00 36.72 100 GLY A N 1
ATOM 815 C CA . GLY A 1 100 ? -19.454 -23.173 23.450 1.00 36.72 100 GLY A CA 1
ATOM 816 C C . GLY A 1 100 ? -20.660 -23.385 24.355 1.00 36.72 100 GLY A C 1
ATOM 817 O O . GLY A 1 100 ? -21.047 -22.468 25.071 1.00 36.72 100 GLY A O 1
ATOM 818 N N . VAL A 1 101 ? -21.243 -24.582 24.348 1.00 44.47 101 VAL A N 1
ATOM 819 C CA . VAL A 1 101 ? -22.030 -25.067 25.490 1.00 44.47 101 VAL A CA 1
ATOM 820 C C . VAL A 1 101 ? -21.366 -26.346 25.970 1.00 44.47 101 VAL A C 1
ATOM 822 O O . VAL A 1 101 ? -21.530 -27.420 25.402 1.00 44.47 101 VAL A O 1
ATOM 825 N N . GLN A 1 102 ? -20.542 -26.169 26.998 1.00 38.91 102 GLN A N 1
ATOM 826 C CA . GLN A 1 102 ? -20.091 -27.230 27.881 1.00 38.91 102 GLN A CA 1
ATOM 827 C C . GLN A 1 102 ? -21.305 -27.733 28.669 1.00 38.91 102 GLN A C 1
ATOM 829 O O . GLN A 1 102 ? -21.981 -26.913 29.286 1.00 38.91 102 GLN A O 1
ATOM 834 N N . HIS A 1 103 ? -21.569 -29.040 28.640 1.00 52.84 103 HIS A N 1
ATOM 835 C CA . HIS A 1 103 ? -21.884 -29.869 29.810 1.00 52.84 103 HIS A CA 1
ATOM 836 C C . HIS A 1 103 ? -21.949 -31.346 29.418 1.00 52.84 103 HIS A C 1
ATOM 838 O O . HIS A 1 103 ? -22.675 -31.674 28.455 1.00 52.84 103 HIS A O 1
#

Sequence (103 aa):
MVESAFQPFSGDADEWFEEPRPQAGFFPSADWHLLKRDETYAAYAKDLDFMWRWVIVREERIVQEGCSISLESSIRAVTHVLNYFGMTEQRAPAEDRTGGVQH

Foldseek 3Di:
DDPPPPDPPPDDPVVPCPPPDPADFADDDPQWDWLDDDPAWTKTWGDPPQWIKMFIDGPSDTPDIDIGRDPVVSSVVVVVVVVVVVVVVVVPPPPDPPPDDDD

Organism: Methylococcus capsulatus (strain ATCC 33009 / NCIMB 11132 / Bath) (NCBI:txid243233)

Radius of gyration: 20.19 Å; chains: 1; bounding box: 36×39×76 Å

InterPro domains:
  IPR017256 Methane monooxygenase component D [PF27775] (35-86)
  IPR017256 Methane monooxygenase component D [TIGR04550] (29-90)

Secondary structure (DSSP, 8-state):
------------GGGG-------------TTEEEEEE-SS-EEEEEE-SSSEEEEEEETTEEEEEEEESSHHHHHHHHHHHHHHHHHHHTTS----S------